Protein AF-A0A9Q3K8N3-F1 (afdb_monomer_lite)

Foldseek 3Di:
DDDPPDDDDPVVVVVVCLVVPVDPVNLVVLVVVLLVLADDPPDDPVVSLVVSLVSCCSSPVPDDPVNSVVSNLVSYDPVVVVVVD

Secondary structure (DSSP, 8-state):
----TT---HHHHHHHHHHHH--HHHHHHHHHHHHH----TTS-HHHHHHHHHHHHHHH-TT--HHHHHHHHHTTS-HHHHHHT-

Structure (mmCIF, N/CA/C/O backbone):
data_AF-A0A9Q3K8N3-F1
#
_entry.id   AF-A0A9Q3K8N3-F1
#
loop_
_atom_site.group_PDB
_atom_site.id
_atom_site.type_symbol
_atom_site.label_atom_id
_atom_site.label_alt_id
_atom_site.label_comp_id
_atom_site.label_asym_id
_atom_site.label_entity_id
_atom_site.label_seq_id
_atom_site.pdbx_PDB_ins_code
_atom_site.Cartn_x
_atom_site.Cartn_y
_atom_site.Cartn_z
_atom_site.occupancy
_atom_site.B_iso_or_equiv
_atom_site.auth_seq_id
_atom_site.auth_comp_id
_atom_site.auth_asym_id
_atom_site.auth_atom_id
_atom_site.pdbx_PDB_model_num
ATOM 1 N N . MET A 1 1 ? 32.283 -20.644 -16.319 1.00 41.06 1 MET A N 1
ATOM 2 C CA . MET A 1 1 ? 30.948 -20.806 -15.698 1.00 41.06 1 MET A CA 1
ATOM 3 C C . MET A 1 1 ? 29.906 -20.543 -16.773 1.00 41.06 1 MET A C 1
ATOM 5 O O . MET A 1 1 ? 29.927 -19.461 -17.338 1.00 41.06 1 MET A O 1
ATOM 9 N N . LYS A 1 2 ? 29.077 -21.528 -17.145 1.00 43.94 2 LYS A N 1
ATOM 10 C CA . LYS A 1 2 ? 28.033 -21.324 -18.164 1.00 43.94 2 LYS A CA 1
ATOM 11 C C . LYS A 1 2 ? 26.898 -20.510 -17.544 1.00 43.94 2 LYS A C 1
ATOM 13 O O . LYS A 1 2 ? 26.205 -21.006 -16.661 1.00 43.94 2 LYS A O 1
ATOM 18 N N . GLU A 1 3 ? 26.730 -19.271 -17.990 1.00 49.31 3 GLU A N 1
ATOM 19 C CA . GLU A 1 3 ? 25.546 -18.472 -17.692 1.00 49.31 3 GLU A CA 1
ATOM 20 C C . GLU A 1 3 ? 24.310 -19.227 -18.186 1.00 49.31 3 GLU A C 1
ATOM 22 O O . GLU A 1 3 ? 24.164 -19.475 -19.385 1.00 49.31 3 GLU A O 1
ATOM 27 N N . ILE A 1 4 ? 23.424 -19.617 -17.268 1.00 54.06 4 ILE A N 1
ATOM 28 C CA . ILE A 1 4 ? 22.157 -20.279 -17.589 1.00 54.06 4 ILE A CA 1
ATOM 29 C C . ILE A 1 4 ? 21.262 -19.240 -18.272 1.00 54.06 4 ILE A C 1
ATOM 31 O O . ILE A 1 4 ? 20.475 -18.536 -17.636 1.00 54.06 4 ILE A O 1
ATOM 35 N N . HIS A 1 5 ? 21.423 -19.115 -19.586 1.00 55.31 5 HIS A N 1
ATOM 36 C CA . HIS A 1 5 ? 20.573 -18.312 -20.446 1.00 55.31 5 HIS A CA 1
ATOM 37 C C . HIS A 1 5 ? 19.140 -18.846 -20.329 1.00 55.31 5 HIS A C 1
ATOM 39 O O . HIS A 1 5 ? 18.840 -19.950 -20.775 1.00 55.31 5 HIS A O 1
ATOM 45 N N . GLY A 1 6 ? 18.260 -18.076 -19.680 1.00 56.91 6 GLY A N 1
ATOM 46 C CA . GLY A 1 6 ? 16.809 -18.283 -19.760 1.00 56.91 6 GLY A CA 1
ATOM 47 C C . GLY A 1 6 ? 16.035 -18.347 -18.442 1.00 56.91 6 GLY A C 1
ATOM 48 O O . GLY A 1 6 ? 14.828 -18.130 -18.461 1.00 56.91 6 GLY A O 1
ATOM 49 N N . ARG A 1 7 ? 16.665 -18.567 -17.279 1.00 64.31 7 ARG A N 1
ATOM 50 C CA . ARG A 1 7 ? 15.932 -18.586 -15.992 1.00 64.31 7 ARG A CA 1
ATOM 51 C C . ARG A 1 7 ? 16.058 -17.258 -15.252 1.00 64.31 7 ARG A C 1
ATOM 53 O O . ARG A 1 7 ? 16.787 -17.134 -14.274 1.00 64.31 7 ARG A O 1
ATOM 60 N N . ARG A 1 8 ? 15.336 -16.241 -15.730 1.00 77.56 8 ARG A N 1
ATOM 61 C CA . ARG A 1 8 ? 15.156 -14.991 -14.976 1.00 77.56 8 ARG A CA 1
ATOM 62 C C . ARG A 1 8 ? 14.215 -15.238 -13.795 1.00 77.56 8 ARG A C 1
ATOM 64 O O . ARG A 1 8 ? 13.213 -15.939 -13.925 1.00 77.56 8 ARG A O 1
ATOM 71 N N . ASN A 1 9 ? 14.552 -14.676 -12.637 1.00 79.12 9 ASN A N 1
ATOM 72 C CA . ASN A 1 9 ? 13.751 -14.833 -11.427 1.00 79.12 9 ASN A CA 1
ATOM 73 C C . ASN A 1 9 ? 12.421 -14.052 -11.524 1.00 79.12 9 ASN A C 1
ATOM 75 O O . ASN A 1 9 ? 12.261 -13.132 -12.329 1.00 79.12 9 ASN A O 1
ATOM 79 N N . ARG A 1 10 ? 11.438 -14.428 -10.697 1.00 77.06 10 ARG A N 1
ATOM 80 C CA . ARG A 1 10 ? 10.108 -13.793 -10.676 1.00 77.06 10 ARG A CA 1
ATOM 81 C C . ARG A 1 10 ? 10.153 -12.263 -10.474 1.00 77.06 10 ARG A C 1
ATOM 83 O O . ARG A 1 10 ? 9.406 -11.578 -11.173 1.00 77.06 10 ARG A O 1
ATOM 90 N N . PRO A 1 11 ? 10.993 -11.700 -9.578 1.00 80.25 11 PRO A N 1
ATOM 91 C CA . PRO A 1 11 ? 11.128 -10.247 -9.437 1.00 80.25 11 PRO A CA 1
ATOM 92 C C . PRO A 1 11 ? 11.542 -9.544 -10.733 1.00 80.25 11 PRO A C 1
ATOM 94 O O . PRO A 1 11 ? 10.982 -8.501 -11.066 1.00 80.25 11 PRO A O 1
ATOM 97 N N . TRP A 1 12 ? 12.464 -10.138 -11.495 1.00 83.44 12 TRP A N 1
ATOM 98 C CA . TRP A 1 12 ?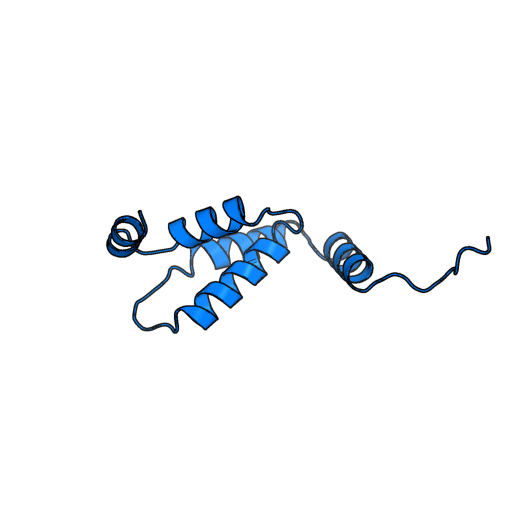 12.909 -9.586 -12.771 1.00 83.44 12 TRP A CA 1
ATOM 99 C C . TRP A 1 12 ? 11.763 -9.513 -13.784 1.00 83.44 12 TRP A C 1
ATOM 101 O O . TRP A 1 12 ? 11.517 -8.455 -14.357 1.00 83.44 12 TRP A O 1
ATOM 111 N N . TRP A 1 13 ? 10.993 -10.595 -13.940 1.00 80.44 13 TRP A N 1
ATOM 112 C CA . TRP A 1 13 ? 9.830 -10.601 -14.837 1.00 80.44 13 TRP A CA 1
ATOM 113 C C . TRP A 1 13 ? 8.764 -9.586 -14.423 1.00 80.44 13 TRP A C 1
ATOM 115 O O . TRP A 1 13 ? 8.215 -8.893 -15.279 1.00 80.44 13 TRP A O 1
ATOM 125 N N . LYS A 1 14 ? 8.510 -9.440 -13.116 1.00 80.19 14 LYS A N 1
A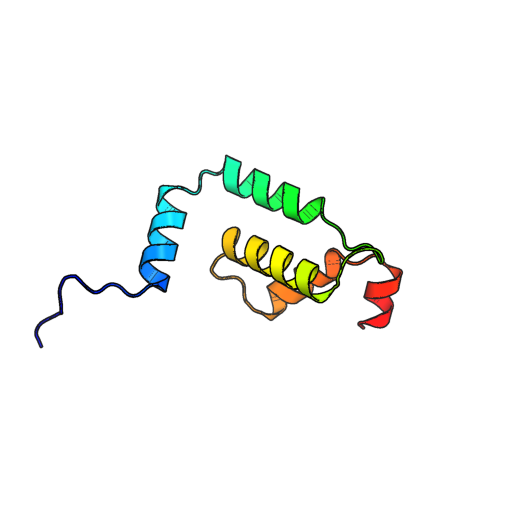TOM 126 C CA . LYS A 1 14 ? 7.596 -8.413 -12.596 1.00 80.19 14 LYS A CA 1
ATOM 127 C C . LYS A 1 14 ? 8.068 -7.009 -12.994 1.00 80.19 14 LYS A C 1
ATOM 129 O O . LYS A 1 14 ? 7.257 -6.220 -13.466 1.00 80.19 14 LYS A O 1
ATOM 134 N N . SER A 1 15 ? 9.365 -6.727 -12.862 1.00 80.31 15 SER A N 1
ATOM 135 C CA . SER A 1 15 ? 9.958 -5.445 -13.260 1.00 80.31 15 SER A CA 1
ATOM 136 C C . SER A 1 15 ? 9.806 -5.171 -14.761 1.00 80.31 15 SER A C 1
ATOM 138 O O . SER A 1 15 ? 9.366 -4.093 -15.141 1.00 80.31 15 SER A O 1
ATOM 140 N N . GLN A 1 16 ? 10.061 -6.161 -15.621 1.00 82.25 16 GLN A N 1
ATOM 141 C CA . GLN A 1 16 ? 9.929 -5.992 -17.075 1.00 82.25 16 GLN A CA 1
ATOM 142 C C . GLN A 1 16 ? 8.485 -5.751 -17.532 1.00 82.25 16 GLN A C 1
ATOM 144 O O . GLN A 1 16 ? 8.243 -4.933 -18.417 1.00 82.25 16 GLN A O 1
ATOM 149 N N . ILE A 1 17 ? 7.512 -6.426 -16.914 1.00 77.25 17 ILE A N 1
ATOM 150 C CA . ILE A 1 17 ? 6.086 -6.193 -17.186 1.00 77.25 17 ILE A CA 1
ATOM 151 C C . ILE A 1 17 ? 5.701 -4.773 -16.765 1.00 77.25 17 ILE A C 1
ATOM 153 O O . ILE A 1 17 ? 5.056 -4.061 -17.530 1.00 77.25 17 ILE A O 1
ATOM 157 N N . ILE A 1 18 ? 6.137 -4.338 -15.581 1.00 75.75 18 ILE A N 1
ATOM 158 C CA . ILE A 1 18 ? 5.922 -2.965 -15.122 1.00 75.75 18 ILE A CA 1
ATOM 159 C C . ILE A 1 18 ? 6.560 -1.995 -16.123 1.00 75.75 18 ILE A C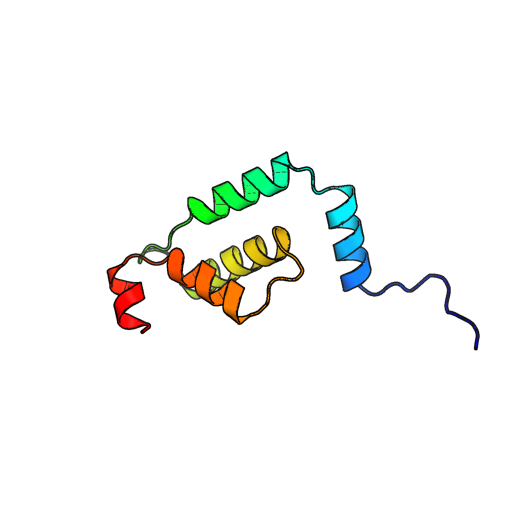 1
ATOM 161 O O . ILE A 1 18 ? 5.861 -1.146 -16.654 1.00 75.75 18 ILE A O 1
ATOM 165 N N . GLN A 1 19 ? 7.829 -2.152 -16.482 1.00 77.06 19 GLN A N 1
ATOM 166 C CA . GLN A 1 19 ? 8.505 -1.235 -17.401 1.00 77.06 19 GLN A CA 1
ATOM 167 C C . GLN A 1 19 ? 7.830 -1.152 -18.781 1.00 77.06 19 GLN A C 1
ATOM 169 O O . GLN A 1 19 ? 7.750 -0.073 -19.360 1.00 77.06 19 GLN A O 1
ATOM 174 N N . LYS A 1 20 ? 7.330 -2.277 -19.307 1.00 78.56 20 LYS A N 1
ATOM 175 C CA . LYS A 1 20 ? 6.717 -2.340 -20.641 1.00 78.56 20 LYS A CA 1
ATOM 176 C C . LYS A 1 20 ? 5.276 -1.827 -20.680 1.00 78.56 20 LYS A C 1
ATOM 178 O O . LYS A 1 20 ? 4.870 -1.260 -21.689 1.00 78.56 20 LYS A O 1
ATOM 183 N N . TYR A 1 21 ? 4.500 -2.059 -19.622 1.00 71.56 21 TYR A N 1
ATOM 184 C CA . TYR A 1 21 ? 3.053 -1.802 -19.616 1.00 71.56 21 TYR A CA 1
ATOM 185 C C . TYR A 1 21 ? 2.617 -0.678 -18.672 1.00 71.56 21 TYR A C 1
ATOM 187 O O . TYR A 1 21 ? 1.465 -0.248 -18.733 1.00 71.56 21 TYR A O 1
ATOM 195 N N . SER A 1 22 ? 3.507 -0.167 -17.819 1.00 69.50 22 SER A N 1
ATOM 196 C CA . SER A 1 22 ? 3.216 1.024 -17.017 1.00 69.50 22 SER A CA 1
ATOM 197 C C . SER A 1 22 ? 3.295 2.245 -17.915 1.00 69.50 22 SER A C 1
ATOM 199 O O . SER A 1 22 ? 4.371 2.761 -18.199 1.00 69.50 22 SER A O 1
ATOM 201 N N . ASN A 1 23 ? 2.142 2.718 -18.372 1.00 81.06 23 ASN A N 1
ATOM 202 C CA . ASN A 1 23 ? 2.043 4.039 -18.972 1.00 81.06 23 ASN A CA 1
ATOM 203 C C . ASN A 1 23 ? 1.868 5.098 -17.862 1.00 81.06 23 ASN A C 1
ATOM 205 O O . ASN A 1 23 ? 1.386 4.802 -16.763 1.00 81.06 23 ASN A O 1
ATOM 209 N N . GLY A 1 24 ? 2.271 6.345 -18.133 1.00 82.19 24 GLY A N 1
ATOM 210 C CA . GLY A 1 24 ? 2.139 7.444 -17.165 1.00 82.19 24 GLY A CA 1
ATOM 211 C C . GLY A 1 24 ? 0.698 7.627 -16.670 1.00 82.19 24 GLY A C 1
ATOM 212 O O . GLY A 1 24 ? 0.473 7.911 -15.495 1.00 82.19 24 GLY A O 1
ATOM 213 N N . THR A 1 25 ? -0.286 7.353 -17.530 1.00 85.88 25 THR A N 1
ATOM 214 C CA . THR A 1 25 ? -1.717 7.367 -17.201 1.00 85.88 25 THR A CA 1
ATOM 215 C C . THR A 1 25 ? -2.093 6.332 -16.139 1.00 85.88 25 THR A C 1
ATOM 217 O O . THR A 1 25 ? -2.848 6.639 -15.224 1.00 85.88 25 THR A O 1
ATOM 220 N N . TRP A 1 26 ? -1.552 5.119 -16.206 1.00 85.88 26 TRP A N 1
ATOM 221 C CA . TRP A 1 26 ? -1.808 4.039 -15.259 1.00 85.88 26 TRP A CA 1
ATOM 222 C C . TRP A 1 26 ? -1.186 4.363 -13.905 1.00 85.88 26 TRP A C 1
ATOM 224 O O . TRP A 1 26 ? -1.839 4.207 -12.875 1.00 85.88 26 TRP A O 1
ATOM 234 N N . ILE A 1 27 ? 0.041 4.895 -13.899 1.00 86.00 27 ILE A N 1
ATOM 235 C CA . ILE A 1 27 ? 0.696 5.369 -12.672 1.00 86.00 27 ILE A CA 1
ATOM 236 C C . ILE A 1 27 ? -0.139 6.484 -12.035 1.00 86.00 27 ILE A C 1
ATOM 238 O O . ILE A 1 27 ? -0.387 6.464 -10.827 1.00 86.00 27 ILE A O 1
ATOM 242 N N . TRP A 1 28 ? -0.625 7.430 -12.841 1.00 88.56 28 TRP A N 1
ATOM 243 C CA . TRP A 1 28 ? -1.528 8.479 -12.380 1.00 88.56 28 TRP A CA 1
ATOM 244 C C . TRP A 1 28 ? -2.823 7.898 -11.789 1.00 88.56 28 TRP A C 1
ATOM 246 O O . TRP A 1 28 ? -3.170 8.224 -10.657 1.00 88.56 28 TRP A O 1
ATOM 256 N N . GLN A 1 29 ? -3.481 6.954 -12.468 1.00 89.44 29 GLN A N 1
ATOM 257 C CA . GLN A 1 29 ? -4.692 6.285 -11.971 1.00 89.44 29 GLN A CA 1
ATOM 258 C C . GLN A 1 29 ? -4.457 5.548 -10.645 1.00 89.44 29 GLN A C 1
ATOM 260 O O . GLN A 1 29 ? -5.303 5.605 -9.747 1.00 89.44 29 GLN A O 1
ATOM 265 N N . LYS A 1 30 ? -3.316 4.861 -10.487 1.00 89.81 30 LYS A N 1
ATOM 266 C CA . LYS A 1 30 ? -2.955 4.188 -9.229 1.00 89.81 30 LYS A CA 1
ATOM 267 C C . LYS A 1 30 ? -2.696 5.185 -8.107 1.00 89.81 30 LYS A C 1
ATOM 269 O O . LYS A 1 30 ? -3.199 4.968 -7.006 1.00 89.81 30 LYS A O 1
ATOM 274 N N . ASN A 1 31 ? -1.991 6.282 -8.384 1.00 91.06 31 ASN A N 1
ATOM 275 C CA . ASN A 1 31 ? -1.789 7.367 -7.423 1.00 91.06 31 ASN A CA 1
ATOM 276 C C . ASN A 1 31 ? -3.118 7.996 -6.986 1.00 91.06 31 ASN A C 1
ATOM 278 O O . ASN A 1 31 ? -3.339 8.193 -5.794 1.00 91.06 31 ASN A O 1
ATOM 282 N N . THR A 1 32 ? -4.023 8.262 -7.926 1.00 92.81 32 THR A N 1
ATOM 283 C CA . THR A 1 32 ? -5.359 8.794 -7.630 1.00 92.81 32 THR A CA 1
ATOM 284 C C . THR A 1 32 ? -6.173 7.806 -6.797 1.00 92.81 32 THR A C 1
ATOM 286 O O . THR A 1 32 ? -6.761 8.184 -5.789 1.00 92.81 32 THR A O 1
ATOM 289 N N . SER A 1 33 ? -6.139 6.516 -7.147 1.00 92.50 33 SER A N 1
ATOM 290 C CA . SER A 1 33 ? -6.816 5.463 -6.376 1.00 92.50 33 SER A CA 1
ATOM 291 C C . SER A 1 33 ? -6.275 5.341 -4.951 1.00 92.50 33 SER A C 1
ATOM 293 O O . SER A 1 33 ? -7.043 5.089 -4.031 1.00 92.50 33 SER A O 1
ATOM 295 N N . PHE A 1 34 ? -4.962 5.504 -4.765 1.00 93.44 34 PHE A N 1
ATOM 296 C CA . PHE A 1 34 ? -4.334 5.516 -3.446 1.00 93.44 34 PHE A CA 1
ATOM 297 C C . PHE A 1 34 ? -4.812 6.713 -2.613 1.00 93.44 34 PHE A C 1
ATOM 299 O O . PHE A 1 34 ? -5.282 6.518 -1.501 1.00 93.44 34 PHE A O 1
ATOM 306 N N . LYS A 1 35 ? -4.775 7.930 -3.174 1.00 91.19 35 LYS A N 1
ATOM 307 C CA . LYS A 1 35 ? -5.187 9.163 -2.477 1.00 91.19 35 LYS A CA 1
ATOM 308 C C . LYS A 1 35 ? -6.675 9.201 -2.105 1.00 91.19 35 LYS A C 1
ATOM 310 O O . LYS A 1 35 ? -7.038 9.836 -1.120 1.00 91.19 35 LYS A O 1
ATOM 315 N N . ASN A 1 36 ? -7.526 8.561 -2.907 1.00 92.50 36 ASN A N 1
ATOM 316 C CA . ASN A 1 36 ? -8.974 8.556 -2.693 1.00 92.50 36 ASN A CA 1
ATOM 317 C C . ASN A 1 36 ? -9.436 7.445 -1.735 1.00 92.50 36 ASN A C 1
ATOM 319 O O . ASN A 1 36 ? -10.527 7.533 -1.181 1.00 92.50 36 ASN A O 1
ATOM 323 N N . ASP A 1 37 ? -8.635 6.398 -1.526 1.00 91.94 37 ASP A N 1
ATOM 324 C CA . ASP A 1 37 ? -8.993 5.250 -0.684 1.00 91.94 37 ASP A CA 1
ATOM 325 C C . ASP A 1 37 ? -8.447 5.409 0.739 1.00 91.94 37 ASP A C 1
ATOM 327 O O . ASP A 1 37 ? -7.704 4.554 1.230 1.00 91.94 37 ASP A O 1
ATOM 331 N N . LYS A 1 38 ? -8.840 6.503 1.402 1.00 91.44 38 LYS A N 1
ATOM 332 C CA . LYS A 1 38 ? -8.549 6.739 2.822 1.00 91.44 38 LYS A CA 1
ATOM 333 C C . LYS A 1 38 ? -9.132 5.627 3.695 1.00 91.44 38 LYS A C 1
ATOM 335 O O . LYS A 1 38 ? -10.126 4.977 3.332 1.00 91.44 38 LYS A O 1
ATOM 340 N N . TYR A 1 39 ? -8.506 5.395 4.842 1.00 90.69 39 TYR A N 1
ATOM 341 C CA . TYR A 1 39 ? -9.020 4.437 5.812 1.00 90.69 39 TYR A CA 1
ATOM 342 C C . TYR A 1 39 ? -10.339 4.937 6.423 1.00 90.69 39 TYR A C 1
ATOM 344 O O . TYR A 1 39 ? -10.493 6.127 6.689 1.00 90.69 39 TYR A O 1
ATOM 352 N N . SER A 1 40 ? -11.279 4.014 6.626 1.00 87.81 40 SER A N 1
ATOM 353 C CA . SER A 1 40 ? -12.517 4.220 7.389 1.00 87.81 40 SER A CA 1
ATOM 354 C C . SER A 1 40 ? -12.638 3.076 8.383 1.00 87.81 40 SER A C 1
ATOM 356 O O . SER A 1 40 ? -12.202 1.968 8.072 1.00 87.81 40 SER A O 1
ATOM 358 N N . VAL A 1 41 ? -13.257 3.331 9.534 1.00 85.31 41 VAL A N 1
ATOM 359 C CA . VAL A 1 41 ? -13.448 2.341 10.608 1.00 85.31 41 VAL A CA 1
ATOM 360 C C . VAL A 1 41 ? -14.275 1.135 10.137 1.00 85.31 41 VAL A C 1
ATOM 362 O O . VAL A 1 41 ? -14.111 0.037 10.653 1.00 85.31 41 VAL A O 1
ATOM 365 N N . ASP A 1 42 ? -15.090 1.308 9.096 1.00 87.19 42 ASP A N 1
ATOM 366 C CA . ASP A 1 42 ? -15.922 0.246 8.513 1.00 87.19 42 ASP A CA 1
ATOM 367 C C . ASP A 1 42 ? -15.131 -0.765 7.661 1.00 87.19 42 ASP A C 1
ATOM 369 O O . ASP A 1 42 ? -15.691 -1.752 7.183 1.00 87.19 42 ASP A O 1
ATOM 373 N N . LYS A 1 43 ? -13.843 -0.506 7.395 1.00 86.94 43 LYS A N 1
ATOM 374 C CA . LYS A 1 43 ? -12.982 -1.369 6.573 1.00 86.94 43 LYS A CA 1
ATOM 375 C C . LYS A 1 43 ? -12.116 -2.250 7.466 1.00 86.94 43 LYS A C 1
ATOM 377 O 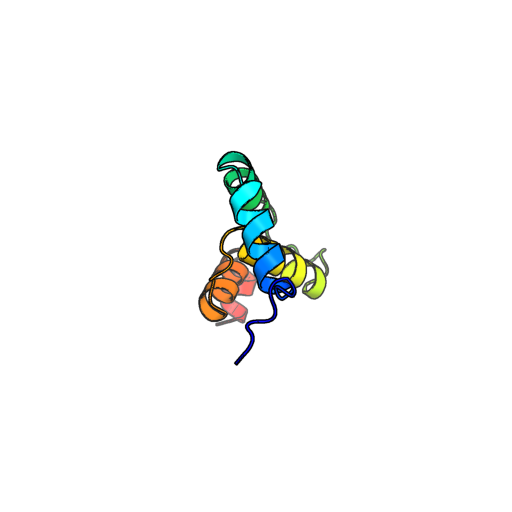O . LYS A 1 43 ? -11.566 -1.779 8.455 1.00 86.94 43 LYS A O 1
ATOM 382 N N . ASP A 1 44 ? -11.880 -3.489 7.040 1.00 92.25 44 ASP A N 1
ATOM 383 C CA . ASP A 1 44 ? -10.840 -4.310 7.656 1.00 92.25 44 ASP A CA 1
ATOM 384 C C . ASP A 1 44 ? -9.459 -3.653 7.469 1.00 92.25 44 ASP A C 1
ATOM 386 O O . ASP A 1 44 ? -9.013 -3.374 6.347 1.00 92.25 44 ASP A O 1
ATOM 390 N N . LEU A 1 45 ? -8.792 -3.373 8.591 1.00 88.38 45 LEU A N 1
ATOM 391 C CA . LEU A 1 45 ? -7.520 -2.656 8.617 1.00 88.38 45 LEU A CA 1
ATOM 392 C C . LEU A 1 45 ? -6.413 -3.437 7.907 1.00 88.38 45 LEU A C 1
ATOM 394 O O . LEU A 1 45 ? -5.616 -2.849 7.171 1.00 88.38 45 LEU A O 1
ATOM 398 N N . TYR A 1 46 ? -6.357 -4.753 8.111 1.00 90.06 46 TYR A N 1
ATOM 399 C CA . TYR A 1 46 ? -5.318 -5.599 7.537 1.00 90.06 46 TYR A CA 1
ATOM 400 C C . TYR A 1 46 ? -5.435 -5.651 6.010 1.00 90.06 46 TYR A C 1
ATOM 402 O O . TYR A 1 46 ? -4.458 -5.392 5.297 1.00 90.06 46 TYR A O 1
ATOM 410 N N . GLU A 1 47 ? -6.634 -5.912 5.494 1.00 93.50 47 GLU A N 1
ATOM 411 C CA . GLU A 1 47 ? -6.910 -5.944 4.062 1.00 93.50 47 GLU A CA 1
ATOM 412 C C . GLU A 1 47 ? -6.664 -4.585 3.404 1.00 93.50 47 GLU A C 1
ATOM 414 O O . GLU A 1 47 ? -6.061 -4.513 2.323 1.00 93.50 47 GLU A O 1
ATOM 419 N N . TRP A 1 48 ? -7.082 -3.495 4.054 1.00 94.12 48 TRP A N 1
ATOM 420 C CA . TRP A 1 48 ? -6.851 -2.146 3.548 1.00 94.12 48 TRP A CA 1
ATOM 421 C C . TRP A 1 48 ? -5.351 -1.822 3.478 1.00 94.12 48 TRP A C 1
ATOM 423 O O . TRP A 1 48 ? -4.870 -1.397 2.419 1.00 94.12 48 TRP A O 1
ATOM 433 N N . CYS A 1 49 ? -4.593 -2.104 4.542 1.00 92.94 49 CYS A N 1
ATOM 434 C CA . CYS A 1 49 ? -3.141 -1.923 4.586 1.00 92.94 49 CYS A CA 1
ATOM 435 C C . CYS A 1 49 ? -2.434 -2.747 3.506 1.00 92.94 49 CYS A C 1
ATOM 437 O O . CYS A 1 49 ? -1.559 -2.232 2.800 1.00 92.94 49 CYS A O 1
ATOM 439 N N . LEU A 1 50 ? -2.826 -4.012 3.321 1.00 93.50 50 LEU A N 1
ATOM 440 C CA . LEU A 1 50 ? -2.253 -4.888 2.300 1.00 93.50 50 LEU A CA 1
ATOM 441 C C . LEU A 1 50 ? -2.537 -4.360 0.886 1.00 93.50 50 LEU A C 1
ATOM 443 O O . LEU A 1 50 ? -1.647 -4.354 0.028 1.00 93.50 50 LEU A O 1
ATOM 447 N N . ARG A 1 51 ? -3.762 -3.888 0.629 1.00 93.94 51 ARG A N 1
ATOM 448 C CA . ARG A 1 51 ? -4.160 -3.310 -0.662 1.00 93.94 51 ARG A CA 1
ATOM 449 C C . ARG A 1 51 ? -3.392 -2.028 -0.972 1.00 93.94 51 ARG A C 1
ATOM 451 O O . ARG A 1 51 ? -2.864 -1.905 -2.079 1.00 93.94 51 ARG A O 1
ATOM 458 N N . GLN A 1 52 ? -3.298 -1.097 -0.021 1.00 94.25 52 GLN A N 1
ATOM 459 C CA . GLN A 1 52 ? -2.537 0.140 -0.212 1.00 94.25 52 GLN A CA 1
ATOM 460 C C . GLN A 1 52 ? -1.036 -0.131 -0.364 1.00 94.25 52 GLN A C 1
ATOM 462 O O . GLN A 1 52 ? -0.406 0.446 -1.249 1.00 94.25 52 GLN A O 1
ATOM 467 N N . SER A 1 53 ? -0.473 -1.063 0.411 1.00 93.50 53 SER A N 1
ATOM 468 C CA . SER A 1 53 ? 0.935 -1.469 0.287 1.00 93.50 53 SER A CA 1
ATOM 469 C C . SER A 1 53 ? 1.247 -1.976 -1.120 1.00 93.50 53 SER A C 1
ATOM 471 O O . SER A 1 53 ? 2.196 -1.516 -1.750 1.00 93.50 53 SER A O 1
ATOM 473 N N . LYS A 1 54 ? 0.390 -2.848 -1.667 1.00 91.06 54 LYS A N 1
ATOM 474 C CA . LYS A 1 54 ? 0.526 -3.347 -3.044 1.00 91.06 54 LYS A CA 1
ATOM 475 C C . LYS A 1 54 ? 0.423 -2.233 -4.086 1.00 91.06 54 LYS A C 1
ATOM 477 O O . LYS A 1 54 ? 1.111 -2.302 -5.100 1.00 91.06 54 LYS A O 1
ATOM 482 N N . ARG A 1 55 ? -0.426 -1.218 -3.873 1.00 91.88 55 ARG A N 1
ATOM 483 C CA . ARG A 1 55 ? -0.516 -0.052 -4.772 1.00 91.88 55 ARG A CA 1
ATOM 484 C C . ARG A 1 55 ? 0.765 0.773 -4.737 1.00 91.88 55 ARG A C 1
ATOM 486 O O . ARG A 1 55 ? 1.269 1.120 -5.799 1.00 91.88 55 ARG A O 1
ATOM 493 N N . LEU A 1 56 ? 1.304 1.036 -3.549 1.00 93.00 56 LEU A N 1
ATOM 494 C CA . LEU A 1 56 ? 2.552 1.779 -3.379 1.00 93.00 56 LEU A CA 1
ATOM 495 C C . LEU A 1 56 ? 3.734 1.060 -4.035 1.00 93.00 56 LEU A C 1
ATOM 497 O O . LEU A 1 56 ? 4.456 1.690 -4.793 1.00 93.00 56 LEU A O 1
ATOM 501 N N . GLU A 1 57 ? 3.860 -0.255 -3.851 1.00 90.50 57 GL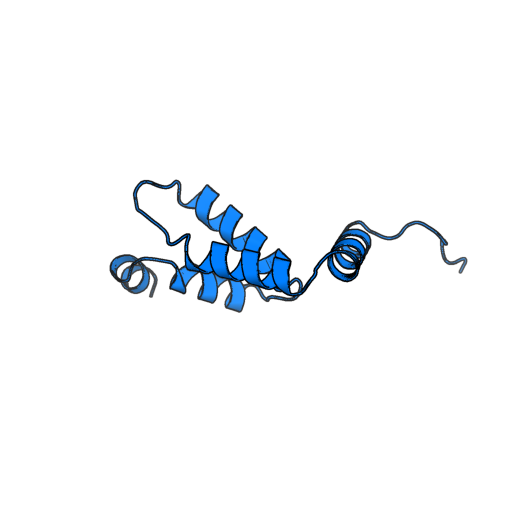U A N 1
ATOM 502 C CA . GLU A 1 57 ? 4.885 -1.074 -4.523 1.00 90.50 57 GLU A CA 1
ATOM 503 C C . GLU A 1 57 ? 4.716 -1.143 -6.048 1.00 90.50 57 GLU A C 1
ATOM 505 O O . GLU A 1 57 ? 5.652 -1.471 -6.773 1.00 90.50 57 GLU A O 1
ATOM 510 N N . ALA A 1 58 ? 3.506 -0.901 -6.551 1.00 86.19 58 ALA A N 1
ATOM 511 C CA . ALA A 1 58 ? 3.235 -0.886 -7.981 1.00 86.19 58 ALA A CA 1
ATOM 512 C C . ALA A 1 58 ? 3.541 0.483 -8.612 1.00 86.19 58 ALA A C 1
ATOM 514 O O . ALA A 1 58 ? 3.930 0.540 -9.774 1.00 86.19 58 ALA A O 1
ATOM 515 N N . ILE A 1 59 ? 3.362 1.566 -7.849 1.00 87.75 59 ILE A N 1
ATOM 516 C CA .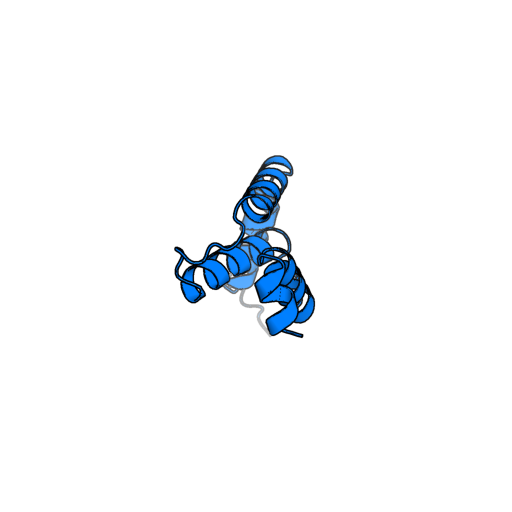 ILE A 1 59 ? 3.712 2.940 -8.239 1.00 87.75 59 ILE A CA 1
ATOM 517 C C . ILE A 1 59 ? 5.226 3.154 -8.146 1.00 87.75 59 ILE A C 1
ATOM 519 O O . ILE A 1 59 ? 5.821 3.734 -9.048 1.00 87.75 59 ILE A O 1
ATOM 523 N N . ASP A 1 60 ? 5.830 2.689 -7.055 1.00 88.19 60 ASP A N 1
ATOM 524 C CA . ASP A 1 60 ? 7.250 2.814 -6.753 1.00 88.19 60 ASP A CA 1
ATOM 525 C C . ASP A 1 60 ? 7.790 1.449 -6.291 1.00 88.19 60 ASP A C 1
ATOM 527 O O . ASP A 1 60 ? 7.740 1.116 -5.103 1.00 88.19 60 ASP A O 1
ATOM 531 N N . PRO A 1 61 ? 8.295 0.624 -7.226 1.00 85.00 61 PRO A N 1
ATOM 532 C CA . PRO A 1 61 ? 8.828 -0.699 -6.908 1.00 85.00 61 PRO A CA 1
ATOM 533 C C . PRO A 1 61 ? 10.056 -0.692 -5.993 1.00 85.00 61 PRO A C 1
ATOM 535 O O . PRO A 1 61 ? 10.412 -1.748 -5.471 1.00 85.00 61 PRO A O 1
ATOM 538 N N . GLN A 1 62 ? 10.719 0.455 -5.826 1.00 88.25 62 GLN A N 1
ATOM 539 C CA . GLN A 1 62 ? 11.910 0.604 -4.987 1.00 88.25 62 GLN A CA 1
ATOM 540 C C . GLN A 1 62 ? 11.609 1.301 -3.655 1.00 88.25 62 GLN A C 1
ATOM 542 O O . GLN A 1 62 ? 12.536 1.594 -2.897 1.00 88.25 62 GLN A O 1
ATOM 547 N N . ILE A 1 63 ? 10.330 1.534 -3.343 1.00 91.31 63 ILE A N 1
ATOM 548 C CA . ILE A 1 63 ? 9.927 2.174 -2.096 1.00 91.31 63 ILE A CA 1
ATOM 549 C C . ILE A 1 63 ? 10.450 1.389 -0.889 1.00 91.31 63 ILE A C 1
ATOM 551 O O . ILE A 1 63 ? 10.224 0.185 -0.746 1.00 91.31 63 ILE A O 1
ATOM 555 N N . ASN A 1 64 ? 11.154 2.078 0.009 1.00 93.56 64 ASN A N 1
ATOM 556 C CA . ASN A 1 64 ? 11.596 1.465 1.255 1.00 93.56 64 ASN A CA 1
ATOM 557 C C . ASN A 1 64 ? 10.424 1.319 2.244 1.00 93.56 64 ASN A C 1
ATOM 559 O O . ASN A 1 64 ? 9.373 1.958 2.118 1.00 93.56 64 ASN A O 1
ATOM 563 N N . ILE A 1 65 ? 10.607 0.461 3.247 1.00 91.88 65 ILE A N 1
ATOM 564 C CA . ILE A 1 65 ? 9.555 0.129 4.217 1.00 91.88 65 ILE A CA 1
ATOM 565 C C . ILE A 1 65 ? 9.107 1.377 4.987 1.00 91.88 65 ILE A C 1
ATOM 567 O O . ILE A 1 65 ? 7.909 1.580 5.173 1.00 91.88 65 ILE A O 1
ATOM 571 N N . GLN A 1 66 ? 10.045 2.235 5.388 1.00 92.19 66 GLN A N 1
ATOM 572 C CA . GLN A 1 66 ? 9.770 3.447 6.159 1.00 92.19 66 GLN A CA 1
ATOM 573 C C . GLN A 1 66 ? 8.881 4.422 5.376 1.00 92.19 66 GLN A C 1
ATOM 575 O O . GLN A 1 66 ? 7.868 4.892 5.884 1.00 92.19 66 GLN A O 1
ATOM 580 N N . MET A 1 67 ? 9.218 4.673 4.114 1.00 91.81 67 MET A N 1
ATOM 581 C CA . MET A 1 67 ? 8.490 5.557 3.209 1.00 91.81 67 MET A CA 1
ATOM 582 C C . MET A 1 67 ? 7.106 4.996 2.885 1.00 91.81 67 MET A C 1
ATOM 584 O O . MET A 1 67 ? 6.127 5.741 2.848 1.00 91.81 67 MET A O 1
ATOM 588 N N . ARG A 1 68 ? 7.003 3.676 2.685 1.00 94.19 68 ARG A N 1
ATOM 589 C CA . ARG A 1 68 ? 5.714 3.004 2.492 1.00 94.19 68 ARG A CA 1
ATOM 590 C C . ARG A 1 68 ? 4.822 3.191 3.717 1.00 94.19 68 ARG A C 1
ATOM 592 O O . ARG A 1 68 ? 3.679 3.608 3.561 1.00 94.19 68 ARG A O 1
ATOM 599 N N . ASN A 1 69 ? 5.350 2.945 4.914 1.00 91.69 69 ASN A N 1
ATOM 600 C CA . ASN A 1 69 ? 4.607 3.093 6.164 1.00 91.69 69 ASN A CA 1
ATOM 601 C C . ASN A 1 69 ? 4.188 4.548 6.400 1.00 91.69 69 ASN A C 1
ATOM 603 O O . ASN A 1 69 ? 3.026 4.795 6.695 1.00 91.69 69 ASN A O 1
ATOM 607 N N . HIS A 1 70 ? 5.083 5.512 6.172 1.00 91.50 70 HIS A N 1
ATOM 608 C CA . HIS A 1 70 ? 4.749 6.933 6.254 1.00 91.50 70 HIS A CA 1
ATOM 609 C C . HIS A 1 70 ? 3.588 7.291 5.317 1.00 91.50 70 HIS A C 1
ATOM 611 O O . HIS A 1 70 ? 2.619 7.917 5.731 1.00 91.50 70 HIS A O 1
ATOM 617 N N . LYS A 1 71 ? 3.628 6.838 4.057 1.00 92.12 71 LYS A N 1
ATOM 618 C CA . LYS A 1 71 ? 2.522 7.062 3.114 1.00 92.12 71 LYS A CA 1
ATOM 619 C C . LYS A 1 71 ? 1.218 6.403 3.571 1.00 92.12 71 LYS A C 1
ATOM 621 O O . LYS A 1 71 ? 0.164 6.999 3.383 1.00 92.12 71 LYS A O 1
ATOM 626 N N . LEU A 1 72 ? 1.258 5.213 4.166 1.00 92.31 72 LEU A N 1
ATOM 627 C CA . LEU A 1 72 ? 0.057 4.577 4.723 1.00 92.31 72 LEU A CA 1
ATOM 628 C C . LEU A 1 72 ? -0.537 5.385 5.879 1.00 92.31 72 LEU A C 1
ATOM 630 O O . LEU A 1 72 ? -1.746 5.598 5.890 1.00 92.31 72 LEU A O 1
ATOM 634 N N . LEU A 1 73 ? 0.304 5.877 6.793 1.00 89.88 73 LEU A N 1
ATOM 635 C CA . LEU A 1 73 ? -0.133 6.710 7.915 1.00 89.88 73 LEU A CA 1
ATOM 636 C C . LEU A 1 73 ? -0.841 7.978 7.422 1.00 89.88 73 LEU A C 1
ATOM 638 O O . LEU A 1 73 ? -1.928 8.259 7.902 1.00 89.88 73 LEU A O 1
ATOM 642 N N . THR A 1 74 ? -0.334 8.627 6.362 1.00 89.06 74 THR A N 1
ATOM 643 C CA . THR A 1 74 ? -0.986 9.816 5.759 1.00 89.06 74 THR A CA 1
ATOM 644 C C . THR A 1 74 ? -2.388 9.568 5.183 1.00 89.06 74 THR A C 1
ATOM 646 O O . THR A 1 74 ? -3.067 10.506 4.763 1.00 89.06 74 THR A O 1
ATOM 649 N N . GLN A 1 75 ? -2.812 8.305 5.073 1.00 89.25 75 GLN A N 1
ATOM 650 C CA . GLN A 1 75 ? -4.148 7.919 4.611 1.00 89.25 75 GLN A CA 1
ATOM 651 C C . GLN A 1 75 ? -5.097 7.555 5.764 1.00 89.25 75 GLN A C 1
ATOM 653 O O . GLN A 1 75 ? -6.264 7.236 5.509 1.00 89.25 75 GLN A O 1
ATOM 658 N N . LEU A 1 76 ? -4.616 7.595 7.010 1.00 86.69 76 LEU A N 1
ATOM 659 C CA . LEU A 1 76 ? -5.440 7.458 8.203 1.00 86.69 76 LEU A CA 1
ATOM 660 C C . LEU A 1 76 ? -6.130 8.798 8.520 1.00 86.69 76 LEU A C 1
ATOM 662 O O . LEU A 1 76 ? -5.586 9.866 8.236 1.00 86.69 76 LEU A O 1
ATOM 666 N N . PRO A 1 77 ? -7.345 8.776 9.087 1.00 77.31 77 PRO A N 1
ATOM 667 C CA . PRO A 1 77 ? -7.959 9.984 9.626 1.00 77.31 77 PRO A CA 1
ATOM 668 C C . PRO A 1 77 ? -7.123 10.528 10.798 1.00 77.31 77 PRO A C 1
ATOM 670 O O . PRO A 1 77 ? -6.502 9.758 11.530 1.00 77.31 77 PRO A O 1
ATOM 673 N N . GLY A 1 78 ? -7.115 11.853 10.986 1.00 65.62 78 GLY A N 1
ATOM 674 C CA . GLY A 1 78 ? -6.211 12.542 11.922 1.00 65.62 78 GLY A CA 1
ATOM 675 C C . GLY A 1 78 ? -6.271 12.049 13.374 1.00 65.62 78 GLY A C 1
ATOM 676 O O . GLY A 1 78 ? -5.259 12.081 14.066 1.00 65.62 78 GLY A O 1
ATOM 677 N N . GLU A 1 79 ? -7.406 11.510 13.829 1.00 58.91 79 GLU A N 1
ATOM 678 C CA . GLU A 1 79 ? -7.517 10.900 15.165 1.00 58.91 79 GLU A CA 1
ATOM 679 C C . GLU A 1 79 ? -6.637 9.643 15.322 1.00 58.91 79 GLU A C 1
ATOM 681 O O . GLU A 1 79 ? -6.062 9.415 16.384 1.00 58.91 79 GLU A O 1
ATOM 686 N N . LEU A 1 80 ? -6.459 8.860 14.252 1.00 58.41 80 LEU A N 1
ATOM 687 C CA . LEU A 1 80 ? -5.614 7.659 14.225 1.00 58.41 80 LEU A CA 1
ATOM 688 C C . LEU A 1 80 ? -4.129 7.979 14.001 1.00 58.41 80 LEU A C 1
ATOM 690 O O . LEU A 1 80 ? -3.275 7.268 14.526 1.00 58.41 80 LEU A O 1
ATOM 694 N N . GLU A 1 81 ? -3.800 9.051 13.272 1.00 54.78 81 GLU A N 1
ATOM 695 C CA . GLU A 1 81 ? -2.407 9.511 13.138 1.00 54.78 81 GLU A CA 1
ATOM 696 C C . GLU A 1 81 ? -1.806 9.928 14.488 1.00 54.78 81 GLU A C 1
ATOM 698 O O . GLU A 1 81 ? -0.625 9.687 14.739 1.00 54.78 81 GLU A O 1
ATOM 703 N N . HIS A 1 82 ? -2.612 10.534 15.365 1.00 54.16 82 HIS A N 1
ATOM 704 C CA . HIS A 1 82 ? -2.178 10.956 16.697 1.00 54.16 82 HIS A CA 1
ATOM 705 C C . HIS A 1 82 ? -2.015 9.793 17.685 1.00 54.16 82 HIS A C 1
ATOM 707 O O . HIS A 1 82 ? -1.156 9.881 18.555 1.00 54.16 82 HIS A O 1
ATOM 713 N N . ALA A 1 83 ? -2.781 8.708 17.539 1.00 54.81 83 ALA A N 1
ATOM 714 C CA . ALA A 1 83 ? -2.656 7.510 18.377 1.00 54.81 83 ALA A CA 1
ATOM 715 C C . ALA A 1 83 ? -1.473 6.600 17.984 1.00 54.81 83 ALA A C 1
ATOM 717 O O . ALA A 1 83 ? -1.075 5.737 18.762 1.00 54.81 83 ALA A O 1
ATOM 718 N N . ALA A 1 84 ? -0.932 6.769 16.772 1.00 52.28 84 ALA A N 1
ATOM 719 C CA . ALA A 1 84 ? 0.195 5.997 16.244 1.00 52.28 84 ALA A CA 1
ATOM 720 C C . ALA A 1 84 ? 1.566 6.694 16.402 1.00 52.28 84 ALA A C 1
ATOM 722 O O . ALA A 1 84 ? 2.574 6.133 15.962 1.00 52.28 84 ALA A O 1
ATOM 723 N N . LYS A 1 85 ? 1.601 7.907 16.974 1.00 47.50 85 LYS A N 1
ATOM 724 C CA . LYS A 1 85 ? 2.823 8.641 17.351 1.00 47.50 85 LYS A CA 1
ATOM 725 C C . LYS A 1 85 ? 3.247 8.298 18.771 1.00 47.50 85 LYS A C 1
ATOM 727 O O . LYS A 1 85 ? 4.477 8.203 18.973 1.00 47.50 85 LYS A O 1
#

pLDDT: mean 81.51, std 14.09, range [41.06, 94.25]

Sequence (85 aa):
MKEIHGRRNRPWWKSQIIQKYSNGTWIWQKNTSFKNDKYSVDKDLYEWCLRQSKRLEAIDPQINIQMRNHKLLTQLPGELEHAAK

Radius of gyration: 16.66 Å; chains: 1; bounding box: 47×34×39 Å

Organism: NCBI:txid1389203